Protein AF-M5EP70-F1 (afdb_monomer_lite)

Structure (mmCIF, N/CA/C/O backbone):
data_AF-M5EP70-F1
#
_entry.id   AF-M5EP70-F1
#
loop_
_atom_site.group_PDB
_atom_site.id
_atom_site.type_symbol
_atom_site.label_atom_id
_atom_site.label_alt_id
_atom_site.label_comp_id
_atom_site.label_asym_id
_atom_site.label_entity_id
_atom_site.label_seq_id
_atom_site.pdbx_PDB_ins_code
_atom_site.Cartn_x
_atom_site.Cartn_y
_atom_site.Cartn_z
_atom_site.occupancy
_atom_site.B_iso_or_equiv
_atom_site.auth_seq_id
_atom_site.auth_comp_id
_atom_site.auth_asym_id
_atom_site.auth_atom_id
_atom_site.pdbx_PDB_model_num
ATOM 1 N N . MET A 1 1 ? 4.241 3.144 -25.693 1.00 65.94 1 MET A N 1
ATOM 2 C CA . MET A 1 1 ? 4.494 3.006 -24.240 1.00 65.94 1 MET A CA 1
ATOM 3 C C . MET A 1 1 ? 3.304 2.401 -23.497 1.00 65.94 1 MET A C 1
ATOM 5 O O . MET A 1 1 ? 3.468 1.307 -22.989 1.00 65.94 1 MET A O 1
ATOM 9 N N . ARG A 1 2 ? 2.109 3.018 -23.491 1.00 73.00 2 ARG A N 1
ATOM 10 C CA . ARG A 1 2 ? 0.912 2.455 -22.819 1.00 73.00 2 ARG A CA 1
ATOM 11 C C . ARG A 1 2 ? 0.531 1.038 -23.281 1.00 73.00 2 ARG A C 1
ATOM 13 O O . ARG A 1 2 ? 0.294 0.185 -22.443 1.00 73.00 2 ARG A O 1
ATOM 20 N N . ALA A 1 3 ? 0.559 0.764 -24.589 1.00 74.44 3 ALA A N 1
ATOM 21 C CA . ALA A 1 3 ? 0.289 -0.578 -25.122 1.00 74.44 3 ALA A CA 1
ATOM 22 C C . ALA A 1 3 ? 1.309 -1.630 -24.639 1.00 74.44 3 ALA A C 1
ATOM 24 O O . ALA A 1 3 ? 0.919 -2.695 -24.190 1.00 74.44 3 ALA A O 1
ATOM 25 N N . ALA A 1 4 ? 2.602 -1.290 -24.610 1.00 78.12 4 ALA A N 1
ATOM 26 C CA . ALA A 1 4 ? 3.666 -2.191 -24.149 1.00 78.12 4 ALA A CA 1
ATOM 27 C C . ALA A 1 4 ? 3.607 -2.513 -22.641 1.00 78.12 4 ALA A C 1
ATOM 29 O O . ALA A 1 4 ? 4.276 -3.436 -22.184 1.00 78.12 4 ALA A O 1
ATOM 30 N N . MET A 1 5 ? 2.840 -1.749 -21.852 1.00 79.06 5 MET A N 1
ATOM 31 C CA . MET A 1 5 ? 2.596 -2.076 -20.444 1.00 79.06 5 MET A CA 1
ATOM 32 C C . MET A 1 5 ? 1.576 -3.202 -20.278 1.00 79.06 5 MET A C 1
ATOM 34 O O . MET A 1 5 ? 1.658 -3.929 -19.293 1.00 79.06 5 MET A O 1
ATOM 38 N N . LEU A 1 6 ? 0.651 -3.368 -21.231 1.00 84.56 6 LEU A N 1
ATOM 39 C CA . LEU A 1 6 ? -0.342 -4.446 -21.195 1.00 84.56 6 LEU A CA 1
ATOM 40 C C . LEU A 1 6 ? 0.335 -5.820 -21.284 1.00 84.56 6 LEU A C 1
ATOM 42 O O . LEU A 1 6 ? -0.084 -6.753 -20.610 1.00 84.56 6 LEU A O 1
ATOM 46 N N . ASP A 1 7 ? 1.450 -5.901 -22.012 1.00 89.44 7 ASP A N 1
ATOM 47 C CA . ASP A 1 7 ? 2.250 -7.123 -22.157 1.00 89.44 7 ASP A CA 1
ATOM 48 C C . ASP A 1 7 ? 3.244 -7.344 -20.998 1.00 89.44 7 ASP A C 1
ATOM 50 O O . ASP A 1 7 ? 3.984 -8.328 -20.979 1.00 89.44 7 ASP A O 1
ATOM 54 N N . ARG A 1 8 ? 3.324 -6.413 -20.033 1.00 89.69 8 ARG A N 1
ATOM 55 C CA . ARG A 1 8 ? 4.307 -6.428 -18.932 1.00 89.69 8 ARG A CA 1
ATOM 56 C C . ARG A 1 8 ? 3.646 -6.103 -17.585 1.00 89.69 8 ARG A C 1
ATOM 58 O O . ARG A 1 8 ? 3.992 -5.089 -16.965 1.00 89.69 8 ARG A O 1
ATOM 65 N N . PRO A 1 9 ? 2.741 -6.966 -17.082 1.00 89.00 9 PRO A N 1
ATOM 66 C CA . PRO A 1 9 ? 1.956 -6.690 -15.877 1.00 89.00 9 PRO A CA 1
ATOM 67 C C . PRO A 1 9 ? 2.822 -6.419 -14.639 1.00 89.00 9 PRO A C 1
ATOM 69 O O . PRO A 1 9 ? 2.503 -5.528 -13.859 1.00 89.00 9 PRO A O 1
ATOM 72 N N . GLY A 1 10 ? 3.972 -7.088 -14.490 1.00 90.94 10 GLY A N 1
ATOM 73 C CA . GLY A 1 10 ? 4.890 -6.844 -13.368 1.00 90.94 10 GLY A CA 1
ATOM 74 C C . GLY A 1 10 ? 5.522 -5.443 -13.362 1.00 90.94 10 GLY A C 1
ATOM 75 O O . GLY A 1 10 ? 5.798 -4.891 -12.296 1.00 90.94 10 GLY A O 1
ATOM 76 N N . VAL A 1 11 ? 5.715 -4.832 -14.538 1.00 91.81 11 VAL A N 1
ATOM 77 C CA . VAL A 1 11 ? 6.187 -3.440 -14.654 1.00 91.81 11 VAL A CA 1
ATOM 78 C C . VAL A 1 11 ? 5.051 -2.472 -14.334 1.00 91.81 11 VAL A C 1
ATOM 80 O O . VAL A 1 11 ? 5.264 -1.487 -13.628 1.00 91.81 11 VAL A O 1
ATOM 83 N N . ALA A 1 12 ? 3.838 -2.767 -14.814 1.00 91.12 12 ALA A N 1
ATOM 84 C CA . ALA A 1 12 ? 2.650 -1.981 -14.496 1.00 91.12 12 ALA A CA 1
ATOM 85 C C . ALA A 1 12 ? 2.350 -1.984 -12.987 1.00 91.12 12 ALA A C 1
ATOM 87 O O . ALA A 1 12 ? 2.074 -0.925 -12.431 1.00 91.12 12 ALA A O 1
ATOM 88 N N . LEU A 1 13 ? 2.495 -3.134 -12.317 1.00 91.56 13 LEU A N 1
ATOM 89 C CA . LEU A 1 13 ? 2.325 -3.270 -10.869 1.00 91.56 13 LEU A CA 1
ATOM 90 C C . LEU A 1 13 ? 3.324 -2.405 -10.092 1.00 91.56 13 LEU A C 1
ATOM 92 O O . LEU A 1 13 ? 2.928 -1.631 -9.231 1.00 91.56 13 LEU A O 1
ATOM 96 N N . ARG A 1 14 ? 4.616 -2.473 -10.431 1.00 93.88 14 ARG A N 1
ATOM 97 C CA . ARG A 1 14 ? 5.651 -1.639 -9.792 1.00 93.88 14 ARG A CA 1
ATOM 98 C C . ARG A 1 14 ? 5.389 -0.150 -9.983 1.00 93.88 14 ARG A C 1
ATOM 100 O O . ARG A 1 14 ? 5.590 0.636 -9.063 1.00 93.88 14 ARG A O 1
ATOM 107 N N . LEU A 1 15 ? 4.923 0.245 -11.169 1.00 90.25 15 LEU A N 1
ATOM 108 C CA . LEU A 1 15 ? 4.553 1.632 -11.413 1.00 90.25 15 LEU A CA 1
ATOM 109 C C . LEU A 1 15 ? 3.333 2.023 -10.573 1.00 90.25 15 LEU A C 1
ATOM 111 O O . LEU A 1 15 ? 3.350 3.085 -9.963 1.00 90.25 15 LEU A O 1
ATOM 115 N N . MET A 1 16 ? 2.315 1.163 -10.493 1.00 90.12 16 MET A N 1
ATOM 116 C CA . MET A 1 16 ? 1.139 1.371 -9.647 1.00 90.12 16 MET A CA 1
ATOM 117 C C . MET A 1 16 ? 1.532 1.551 -8.178 1.00 90.12 16 MET A C 1
ATOM 119 O O . MET A 1 16 ? 1.083 2.523 -7.592 1.00 90.12 16 MET A O 1
ATOM 123 N N . VAL A 1 17 ? 2.432 0.723 -7.630 1.00 90.56 17 VAL A N 1
ATOM 124 C CA . VAL A 1 17 ? 2.928 0.822 -6.240 1.00 90.56 17 VAL A CA 1
ATOM 125 C C . VAL A 1 17 ? 3.705 2.119 -5.982 1.00 90.56 17 VAL A C 1
ATOM 127 O O . VAL A 1 17 ? 3.632 2.675 -4.891 1.00 90.56 17 VAL A O 1
ATOM 130 N N . ALA A 1 18 ? 4.407 2.667 -6.977 1.00 89.12 18 ALA A N 1
ATOM 131 C CA . ALA A 1 18 ? 5.142 3.924 -6.809 1.00 89.12 18 ALA A CA 1
ATOM 132 C C . ALA A 1 18 ? 4.227 5.150 -6.593 1.00 89.12 18 ALA A C 1
ATOM 134 O O . ALA A 1 18 ? 4.619 6.102 -5.913 1.00 89.12 18 ALA A O 1
ATOM 135 N N . HIS A 1 19 ? 3.017 5.148 -7.160 1.00 87.44 19 HIS A N 1
ATOM 136 C CA . HIS A 1 19 ? 2.081 6.274 -7.070 1.00 87.44 19 HIS A CA 1
ATOM 137 C C . HIS A 1 19 ? 1.545 6.547 -5.651 1.00 87.44 19 HIS A C 1
ATOM 139 O O . HIS A 1 19 ? 1.650 7.692 -5.219 1.00 87.44 19 HIS A O 1
ATOM 145 N N . PRO A 1 20 ? 0.999 5.569 -4.897 1.00 86.12 20 PRO A N 1
ATOM 146 C CA . PRO A 1 20 ? 0.511 5.795 -3.539 1.00 86.12 20 PRO A CA 1
ATOM 147 C C . PRO A 1 20 ? 1.630 6.195 -2.572 1.00 86.12 20 PRO A C 1
ATOM 149 O O . PRO A 1 20 ? 1.361 6.922 -1.625 1.00 86.12 20 PRO A O 1
ATOM 152 N N . ILE A 1 21 ? 2.875 5.777 -2.826 1.00 84.69 21 ILE A N 1
ATOM 153 C CA . ILE A 1 21 ? 4.056 6.143 -2.027 1.00 84.69 21 ILE A CA 1
ATOM 154 C C . ILE A 1 21 ? 4.410 7.617 -2.226 1.00 84.69 21 ILE A C 1
ATOM 156 O O . ILE A 1 21 ? 4.605 8.367 -1.275 1.00 84.69 21 ILE A O 1
ATOM 160 N N . THR A 1 22 ? 4.496 8.046 -3.483 1.00 82.06 22 THR A N 1
ATOM 161 C CA . THR A 1 22 ? 5.063 9.358 -3.832 1.00 82.06 22 THR A CA 1
ATOM 162 C C . THR A 1 22 ? 4.024 10.458 -3.987 1.00 82.06 22 THR A C 1
ATOM 164 O O . THR A 1 22 ? 4.378 11.635 -3.915 1.00 82.06 22 THR A O 1
ATOM 167 N N . GLY A 1 23 ? 2.757 10.083 -4.167 1.00 71.00 23 GLY A N 1
ATOM 168 C CA . GLY A 1 23 ? 1.718 10.955 -4.694 1.00 71.00 23 GLY A CA 1
ATOM 169 C C . GLY A 1 23 ? 1.914 11.205 -6.190 1.00 71.00 23 GLY A C 1
ATOM 170 O O . GLY A 1 23 ? 3.019 11.136 -6.725 1.00 71.00 23 GLY A O 1
ATOM 171 N N . SER A 1 24 ? 0.832 11.509 -6.901 1.00 69.56 24 SER A N 1
ATOM 172 C CA . SER A 1 24 ? 0.908 11.957 -8.292 1.00 69.56 24 SER A CA 1
ATOM 173 C C . SER A 1 24 ? -0.171 12.994 -8.588 1.00 69.56 24 SER A C 1
ATOM 175 O O . SER A 1 24 ? -1.201 13.045 -7.917 1.00 69.56 24 SER A O 1
ATOM 177 N N . GLY A 1 25 ? 0.021 13.790 -9.642 1.00 64.75 25 GLY A N 1
ATOM 178 C CA . GLY A 1 25 ? -0.973 14.786 -10.060 1.00 64.75 25 GLY A CA 1
ATOM 179 C C . GLY A 1 25 ? -2.314 14.195 -10.522 1.00 64.75 25 GLY A C 1
ATOM 180 O O . GLY A 1 25 ? -3.307 14.911 -10.550 1.00 64.75 25 GLY A O 1
ATOM 181 N N . LEU A 1 26 ? -2.357 12.903 -10.876 1.00 70.94 26 LEU A N 1
ATOM 182 C CA . LEU A 1 26 ? -3.571 12.206 -11.329 1.00 70.94 26 LEU A CA 1
ATOM 183 C C . LEU A 1 26 ? -4.167 11.274 -10.269 1.00 70.94 26 LEU A C 1
ATOM 185 O O . LEU A 1 26 ? -5.317 10.862 -10.392 1.00 70.94 26 LEU A O 1
ATOM 189 N N . TRP A 1 27 ? -3.384 10.915 -9.256 1.00 68.56 27 TRP A N 1
ATOM 190 C CA . TRP A 1 27 ? -3.773 9.953 -8.238 1.00 68.56 27 TRP A CA 1
ATOM 191 C C . TRP A 1 27 ? -3.166 10.357 -6.901 1.00 68.56 27 TRP A C 1
ATOM 193 O O . TRP A 1 27 ? -1.941 10.376 -6.742 1.00 68.56 27 TRP A O 1
ATOM 203 N N . GLN A 1 28 ? -4.044 10.706 -5.965 1.00 70.81 28 GLN A N 1
ATOM 204 C CA . GLN A 1 28 ? -3.697 11.053 -4.597 1.00 70.81 28 GLN A CA 1
ATOM 205 C C . GLN A 1 28 ? -4.195 9.948 -3.681 1.00 70.81 28 GLN A C 1
ATOM 207 O O . GLN A 1 28 ? -5.340 9.511 -3.795 1.00 70.81 28 GLN A O 1
ATOM 212 N N . VAL A 1 29 ? -3.333 9.522 -2.767 1.00 79.94 29 VAL A N 1
ATOM 213 C CA . VAL A 1 29 ? -3.674 8.539 -1.748 1.00 79.94 29 VAL A CA 1
ATOM 214 C C . VAL A 1 29 ? -3.487 9.199 -0.397 1.00 79.94 29 VAL A C 1
ATOM 216 O O . VAL A 1 29 ? -2.426 9.745 -0.099 1.00 79.94 29 VAL A O 1
ATOM 219 N N . ARG A 1 30 ? -4.563 9.207 0.387 1.00 77.38 30 ARG A N 1
ATOM 220 C CA . ARG A 1 30 ? -4.562 9.722 1.752 1.00 77.38 30 ARG A CA 1
ATOM 221 C C . ARG A 1 30 ? -4.297 8.557 2.692 1.00 77.38 30 ARG A C 1
ATOM 223 O O . ARG A 1 30 ? -4.854 7.482 2.503 1.00 77.38 30 ARG A O 1
ATOM 230 N N . ARG A 1 31 ? -3.440 8.787 3.680 1.00 75.06 31 ARG A N 1
ATOM 231 C CA . ARG A 1 31 ? -3.220 7.830 4.762 1.00 75.06 31 ARG A CA 1
ATOM 232 C C . ARG A 1 31 ? -4.437 7.808 5.676 1.00 75.06 31 ARG A C 1
ATOM 234 O O . ARG A 1 31 ? -5.006 8.869 5.956 1.00 75.06 31 ARG A O 1
ATOM 241 N N . GLU A 1 32 ? -4.764 6.626 6.175 1.00 75.44 32 GLU A N 1
ATOM 242 C CA . GLU A 1 32 ? -5.586 6.508 7.371 1.00 75.44 32 GLU A CA 1
ATOM 243 C C . GLU A 1 32 ? -4.711 6.896 8.579 1.00 75.44 32 GLU A C 1
ATOM 245 O O . GLU A 1 32 ? -3.554 6.468 8.642 1.00 75.44 32 GLU A O 1
ATOM 250 N N . PRO A 1 33 ? -5.177 7.732 9.525 1.00 66.19 33 PRO A N 1
ATOM 251 C CA . PRO A 1 33 ? -4.403 8.063 10.719 1.00 66.19 33 PRO A CA 1
ATOM 252 C C . PRO A 1 33 ? -4.123 6.815 11.575 1.00 66.19 33 PRO A C 1
ATOM 254 O O . PRO A 1 33 ? -4.928 6.427 12.419 1.00 66.19 33 PRO A O 1
ATOM 257 N N . GLN A 1 34 ? -2.964 6.185 11.383 1.00 60.22 34 GLN A N 1
ATOM 258 C CA . GLN A 1 34 ? -2.541 5.006 12.142 1.00 60.22 34 GLN A CA 1
ATOM 259 C C . GLN A 1 34 ? -1.495 5.375 13.198 1.00 60.22 34 GLN A C 1
ATOM 261 O O . GLN A 1 34 ? -0.596 6.176 12.953 1.00 60.22 34 GLN A O 1
ATOM 266 N N . ARG A 1 35 ? -1.622 4.799 14.403 1.00 51.31 35 ARG A N 1
ATOM 267 C CA . ARG A 1 35 ? -0.737 5.065 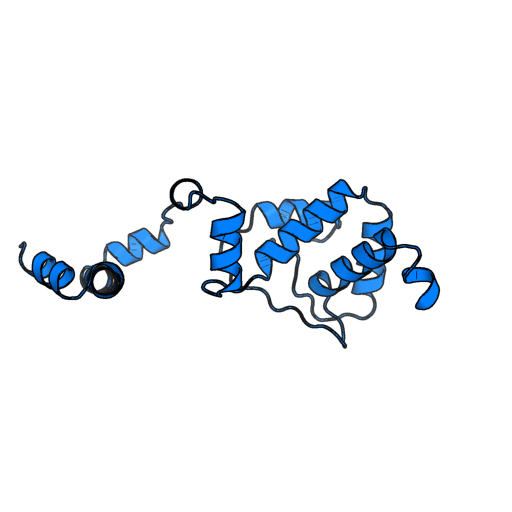15.557 1.00 51.31 35 ARG A CA 1
ATOM 268 C C . ARG A 1 35 ? 0.391 4.040 15.746 1.00 51.31 35 ARG A C 1
ATOM 270 O O . ARG A 1 35 ? 1.140 4.157 16.713 1.00 51.31 35 ARG A O 1
ATOM 277 N N . THR A 1 36 ? 0.538 3.045 14.871 1.00 50.81 36 THR A N 1
ATOM 278 C CA . THR A 1 36 ? 1.475 1.926 15.093 1.00 50.81 36 THR A CA 1
ATOM 279 C C . THR A 1 36 ? 2.293 1.643 13.830 1.00 50.81 36 THR A C 1
ATOM 281 O O . THR A 1 36 ? 1.743 1.206 12.829 1.00 50.81 36 THR A O 1
ATOM 284 N N . GLY A 1 37 ? 3.605 1.919 13.867 1.00 54.50 37 GLY A N 1
ATOM 285 C CA . GLY A 1 37 ? 4.447 2.066 12.664 1.00 54.50 37 GLY A CA 1
ATOM 286 C C . GLY A 1 37 ? 5.489 0.973 12.391 1.00 54.50 37 GLY A C 1
ATOM 287 O O . GLY A 1 37 ? 6.413 1.215 11.625 1.00 54.50 37 GLY A O 1
ATOM 288 N N . ASN A 1 38 ? 5.414 -0.215 13.005 1.00 59.34 38 ASN A N 1
ATOM 289 C CA . ASN A 1 38 ? 6.539 -1.168 12.945 1.00 59.34 38 ASN A CA 1
ATOM 290 C C . ASN A 1 38 ? 6.742 -1.820 11.555 1.00 59.34 38 ASN A C 1
ATOM 292 O O . ASN A 1 38 ? 7.873 -2.025 11.126 1.00 59.34 38 ASN A O 1
ATOM 296 N N . GLU A 1 39 ? 5.671 -2.123 10.811 1.00 62.16 39 GLU A N 1
ATOM 297 C CA . GLU A 1 39 ? 5.789 -2.738 9.470 1.00 62.16 39 GLU A CA 1
ATOM 298 C C . GLU A 1 39 ? 6.198 -1.734 8.383 1.00 62.16 39 GLU A C 1
ATOM 300 O O . GLU A 1 39 ? 6.924 -2.063 7.443 1.00 62.16 39 GLU A O 1
ATOM 305 N N . ALA A 1 40 ? 5.798 -0.480 8.549 1.00 61.03 40 ALA A N 1
ATOM 306 C CA . ALA A 1 40 ? 6.137 0.619 7.661 1.00 61.03 40 ALA A CA 1
ATOM 307 C C . ALA A 1 40 ? 7.643 0.956 7.657 1.00 61.03 40 ALA A C 1
ATOM 309 O O . ALA A 1 40 ? 8.196 1.386 6.636 1.00 61.03 40 ALA A O 1
ATOM 310 N N . VAL A 1 41 ? 8.353 0.649 8.748 1.00 62.41 41 VAL A N 1
ATOM 311 C CA . VAL A 1 41 ? 9.824 0.676 8.793 1.00 62.41 41 VAL A CA 1
ATOM 312 C C . VAL A 1 41 ? 10.439 -0.313 7.795 1.00 62.41 41 VAL A C 1
ATOM 314 O O . VAL A 1 41 ? 11.358 0.039 7.053 1.00 62.41 41 VAL A O 1
ATOM 317 N N . ALA A 1 42 ? 9.911 -1.538 7.701 1.00 63.25 42 ALA A N 1
ATOM 318 C CA . ALA A 1 42 ? 10.466 -2.574 6.826 1.00 63.25 42 ALA A CA 1
ATOM 319 C C . ALA A 1 42 ? 10.358 -2.205 5.335 1.00 63.25 42 ALA A C 1
ATOM 321 O O . ALA A 1 42 ? 11.312 -2.382 4.572 1.00 63.25 42 ALA A O 1
ATOM 322 N N . ALA A 1 43 ? 9.226 -1.640 4.913 1.00 67.69 43 ALA A N 1
ATOM 323 C CA . ALA A 1 43 ? 9.077 -1.121 3.554 1.00 67.69 43 ALA A CA 1
ATOM 324 C C . ALA A 1 43 ? 9.963 0.111 3.297 1.00 67.69 43 ALA A C 1
ATOM 326 O O . ALA A 1 43 ? 10.572 0.206 2.228 1.00 67.69 43 ALA A O 1
ATOM 327 N N . SER A 1 44 ? 10.113 1.012 4.274 1.00 69.69 44 SER A N 1
ATOM 328 C CA . SER A 1 44 ? 10.999 2.181 4.150 1.00 69.69 44 SER A CA 1
ATOM 329 C C . SER A 1 44 ? 12.462 1.778 3.909 1.00 69.69 44 SER A C 1
ATOM 331 O O . SER A 1 44 ? 13.136 2.367 3.058 1.00 69.69 44 SER A O 1
ATOM 333 N N . LEU A 1 45 ? 12.929 0.707 4.564 1.00 68.44 45 LEU A N 1
ATOM 334 C CA . LEU A 1 45 ? 14.260 0.121 4.352 1.00 68.44 45 LEU A CA 1
ATOM 335 C C . LEU A 1 45 ? 14.435 -0.447 2.937 1.00 68.44 45 LEU A C 1
ATOM 337 O O . LEU A 1 45 ? 15.458 -0.204 2.289 1.00 68.44 45 LEU A O 1
ATOM 341 N N . LEU A 1 46 ? 13.436 -1.169 2.420 1.00 74.00 46 LEU A N 1
ATOM 342 C CA . LEU A 1 46 ? 13.473 -1.69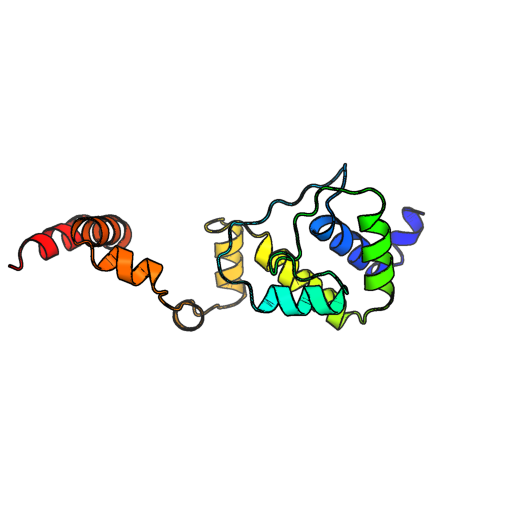7 1.050 1.00 74.00 46 LEU A CA 1
ATOM 343 C C . LEU A 1 46 ? 13.560 -0.573 0.013 1.00 74.00 46 LEU A C 1
ATOM 345 O O . LEU A 1 46 ? 14.252 -0.724 -1.000 1.00 74.00 46 LEU A O 1
ATOM 349 N N . LEU A 1 47 ? 12.916 0.563 0.278 1.00 75.25 47 LEU A N 1
ATOM 350 C CA . LEU A 1 47 ? 12.887 1.728 -0.605 1.00 75.25 47 LEU A CA 1
ATOM 351 C C . LEU A 1 47 ? 14.081 2.678 -0.415 1.00 75.25 47 LEU A C 1
ATOM 353 O O . LEU A 1 47 ? 14.326 3.515 -1.285 1.00 75.25 47 LEU A O 1
ATOM 357 N N . GLY A 1 48 ? 14.850 2.528 0.669 1.00 66.44 48 GLY A N 1
ATOM 358 C CA . GLY A 1 48 ? 15.983 3.398 0.994 1.00 66.44 48 GLY A CA 1
ATOM 359 C C . GLY A 1 48 ? 15.558 4.827 1.343 1.00 66.44 48 GLY A C 1
ATOM 360 O O . GLY A 1 48 ? 16.270 5.772 1.006 1.00 66.44 48 GLY A O 1
ATOM 361 N N . GLN A 1 49 ? 14.379 4.992 1.949 1.00 67.00 49 GLN A N 1
ATOM 362 C CA . GLN A 1 49 ? 13.865 6.294 2.375 1.00 67.00 49 GLN A CA 1
ATOM 363 C C . GLN A 1 49 ? 14.266 6.585 3.831 1.00 67.00 49 GLN A C 1
ATOM 365 O O . GLN A 1 49 ? 14.322 5.650 4.631 1.00 67.00 49 GLN A O 1
ATOM 370 N N . PRO A 1 50 ? 14.562 7.852 4.186 1.00 56.41 50 PRO A N 1
ATOM 371 C CA . PRO A 1 50 ? 14.793 8.226 5.575 1.00 56.41 50 PRO A CA 1
ATOM 372 C C . PRO A 1 50 ? 13.507 8.031 6.388 1.00 56.41 50 PRO A C 1
ATOM 374 O O . PRO A 1 50 ? 12.404 8.282 5.902 1.00 56.41 50 PRO A O 1
ATOM 377 N N . GLU A 1 51 ? 13.672 7.551 7.616 1.00 56.22 51 GLU A N 1
ATOM 378 C CA . GLU A 1 51 ? 12.624 7.117 8.545 1.00 56.22 51 GLU A CA 1
ATOM 379 C C . GLU A 1 51 ? 11.908 8.320 9.193 1.00 56.22 51 GLU A C 1
ATOM 381 O O . GLU A 1 51 ? 11.832 8.439 10.407 1.00 56.22 51 GLU A O 1
ATOM 386 N N . GLU A 1 52 ? 11.430 9.270 8.386 1.00 51.44 52 GLU A N 1
ATOM 387 C CA . GLU A 1 52 ? 10.991 10.587 8.881 1.00 51.44 52 GLU A CA 1
ATOM 388 C C . GLU A 1 52 ? 9.647 10.548 9.632 1.00 51.44 52 GLU A C 1
ATOM 390 O O . GLU A 1 52 ? 9.290 11.534 10.258 1.00 51.44 52 GLU A O 1
ATOM 395 N N . ASP A 1 53 ? 8.917 9.425 9.607 1.00 54.50 53 ASP A N 1
ATOM 396 C CA . ASP A 1 53 ? 7.724 9.212 10.454 1.00 54.50 53 ASP A CA 1
ATOM 397 C C . ASP A 1 53 ? 7.240 7.744 10.481 1.00 54.50 53 ASP A C 1
ATOM 399 O O . ASP A 1 53 ? 6.106 7.451 10.858 1.00 54.50 53 ASP A O 1
ATOM 403 N N . GLY A 1 54 ? 8.074 6.799 10.021 1.00 60.00 54 GLY A N 1
ATOM 404 C CA . GLY A 1 54 ? 7.699 5.384 9.921 1.00 60.00 54 GLY A CA 1
ATOM 405 C C . GLY A 1 54 ? 6.454 5.136 9.064 1.00 60.00 54 GLY A C 1
ATOM 406 O O . GLY A 1 54 ? 5.662 4.280 9.419 1.00 60.00 54 GLY A O 1
ATOM 407 N N . ALA A 1 55 ? 6.242 5.891 7.983 1.00 63.06 55 ALA A N 1
ATOM 408 C CA . ALA A 1 55 ? 5.077 5.748 7.111 1.00 63.06 55 ALA A CA 1
ATOM 409 C C . ALA A 1 55 ? 5.475 5.830 5.631 1.00 63.06 55 ALA A C 1
ATOM 411 O O . ALA A 1 55 ? 6.292 6.670 5.241 1.00 63.06 55 ALA A O 1
ATOM 412 N N . VAL A 1 56 ? 4.878 4.968 4.808 1.00 72.44 56 VAL A N 1
ATOM 413 C CA . VAL A 1 56 ? 5.346 4.641 3.452 1.00 72.44 56 VAL A CA 1
ATOM 414 C C . VAL A 1 56 ? 4.502 5.314 2.362 1.00 72.44 56 VAL A C 1
ATOM 416 O O . VAL A 1 56 ? 5.045 5.718 1.336 1.00 72.44 56 VAL A O 1
ATOM 419 N N . ALA A 1 57 ? 3.189 5.470 2.552 1.00 76.19 57 ALA A N 1
ATOM 420 C CA . ALA A 1 57 ? 2.267 6.053 1.563 1.00 76.19 57 ALA A CA 1
ATOM 421 C C . ALA A 1 57 ? 2.196 7.595 1.629 1.00 76.19 57 ALA A C 1
ATOM 423 O O . ALA A 1 57 ? 2.800 8.195 2.498 1.00 76.19 57 ALA A O 1
ATOM 424 N N . GLY A 1 58 ? 1.433 8.288 0.782 1.00 69.00 58 GLY A N 1
ATOM 425 C CA . GLY A 1 58 ? 1.003 9.679 1.028 1.00 69.00 58 GLY A CA 1
ATOM 426 C C . GLY A 1 58 ? 2.018 10.801 0.755 1.00 69.00 58 GLY A C 1
ATOM 427 O O . GLY A 1 58 ? 1.893 11.878 1.335 1.00 69.00 58 GLY A O 1
ATOM 428 N N . GLY A 1 59 ? 3.011 10.587 -0.114 1.00 72.44 59 GLY A N 1
ATOM 429 C CA . GLY A 1 59 ? 3.923 11.649 -0.557 1.00 72.44 59 GLY A CA 1
ATOM 430 C C . GLY A 1 59 ? 3.218 12.827 -1.259 1.00 72.44 59 GLY A C 1
ATOM 431 O O . GLY A 1 59 ? 2.139 12.687 -1.833 1.00 72.44 59 GLY A O 1
ATOM 432 N N . ASN A 1 60 ? 3.850 14.006 -1.243 1.00 65.06 60 ASN A N 1
ATOM 433 C CA . ASN A 1 60 ? 3.276 15.268 -1.746 1.00 65.06 60 ASN A CA 1
ATOM 434 C C . ASN A 1 60 ? 3.351 15.447 -3.284 1.00 65.06 60 ASN A C 1
ATOM 436 O O . ASN A 1 60 ? 3.192 16.553 -3.794 1.00 65.06 60 ASN A O 1
ATOM 440 N N . GLY A 1 61 ? 3.633 14.388 -4.048 1.00 59.69 61 GLY A N 1
ATOM 441 C CA . GLY A 1 61 ? 3.637 14.439 -5.512 1.00 59.69 61 GLY A CA 1
ATOM 442 C C . GLY A 1 61 ? 4.816 15.185 -6.143 1.00 59.69 61 GLY A C 1
ATOM 443 O O . GLY A 1 61 ? 4.648 15.800 -7.195 1.00 59.69 61 GLY A O 1
ATOM 444 N N . ASP A 1 62 ? 6.010 15.131 -5.541 1.00 67.12 62 ASP A N 1
ATOM 445 C CA . ASP A 1 62 ? 7.234 15.608 -6.199 1.00 67.12 62 ASP A CA 1
ATOM 446 C C . ASP A 1 62 ? 7.462 14.835 -7.513 1.00 67.12 62 ASP A C 1
ATOM 448 O O . ASP A 1 62 ? 7.555 13.604 -7.523 1.00 67.12 62 ASP A O 1
ATOM 452 N N . ALA A 1 63 ? 7.574 15.565 -8.629 1.00 67.88 63 ALA A N 1
ATOM 453 C CA . ALA A 1 63 ? 7.702 15.013 -9.977 1.00 67.88 63 ALA A CA 1
ATOM 454 C C . ALA A 1 63 ? 8.914 14.075 -10.142 1.00 67.88 63 ALA A C 1
ATOM 456 O O . ALA A 1 63 ? 8.914 13.215 -11.026 1.00 67.88 63 ALA A O 1
ATOM 457 N N . PHE A 1 64 ? 9.933 14.207 -9.286 1.00 74.69 64 PHE A N 1
ATOM 458 C CA . PHE A 1 64 ? 11.118 13.347 -9.290 1.00 74.69 64 PHE A CA 1
ATOM 459 C C . PHE A 1 64 ? 11.039 12.172 -8.307 1.00 74.69 64 PHE A C 1
ATOM 461 O O . PHE A 1 64 ? 11.824 11.224 -8.422 1.00 74.69 64 PHE A O 1
ATOM 468 N N . ALA A 1 65 ? 10.082 12.175 -7.378 1.00 78.25 65 ALA A N 1
ATOM 469 C CA . ALA A 1 65 ? 9.926 11.101 -6.407 1.00 78.25 65 ALA A CA 1
ATOM 470 C C . ALA A 1 65 ? 9.401 9.816 -7.064 1.00 78.25 65 ALA A C 1
ATOM 472 O O . ALA A 1 65 ? 9.974 8.746 -6.841 1.00 78.25 65 ALA A O 1
ATOM 473 N N . THR A 1 66 ? 8.371 9.901 -7.918 1.00 82.94 66 THR A N 1
ATOM 474 C CA . THR A 1 66 ? 7.777 8.716 -8.568 1.00 82.94 66 THR A CA 1
ATOM 475 C C . THR A 1 66 ? 8.780 7.946 -9.434 1.00 82.94 66 THR A C 1
ATOM 477 O O . THR A 1 66 ? 8.894 6.734 -9.244 1.00 82.94 66 THR A O 1
ATOM 480 N N . PRO A 1 67 ? 9.571 8.582 -10.329 1.00 86.69 67 PRO A N 1
ATOM 481 C CA . PRO A 1 67 ? 10.586 7.868 -11.107 1.00 86.69 67 PRO A CA 1
ATOM 482 C C . PRO A 1 67 ? 11.671 7.222 -10.237 1.00 86.69 67 PRO A C 1
ATOM 484 O O . PRO A 1 67 ? 12.134 6.130 -10.561 1.00 86.69 67 PRO A O 1
ATOM 487 N N . ARG A 1 68 ? 12.052 7.856 -9.117 1.00 86.69 68 ARG A N 1
ATOM 488 C CA . ARG A 1 68 ? 13.053 7.323 -8.179 1.00 86.69 68 ARG A CA 1
ATOM 489 C C . ARG A 1 68 ? 12.555 6.061 -7.474 1.00 86.69 68 ARG A C 1
ATOM 491 O O . ARG A 1 68 ? 13.247 5.045 -7.487 1.00 86.69 68 ARG A O 1
ATOM 498 N N . VAL A 1 69 ? 11.351 6.106 -6.901 1.00 87.94 69 VAL A N 1
ATOM 499 C CA . VAL A 1 69 ? 10.726 4.939 -6.251 1.00 87.94 69 VAL A CA 1
ATOM 500 C C . VAL A 1 69 ? 10.461 3.835 -7.271 1.00 87.94 69 VAL A C 1
ATOM 502 O O . VAL A 1 69 ? 10.760 2.673 -7.013 1.00 87.94 69 VAL A O 1
ATOM 505 N N . PHE A 1 70 ? 9.991 4.184 -8.468 1.00 90.44 70 PHE A N 1
ATOM 506 C CA . PHE A 1 70 ? 9.779 3.214 -9.537 1.00 90.44 70 PHE A CA 1
ATOM 507 C C . PHE A 1 70 ? 11.078 2.511 -9.957 1.00 90.44 70 PHE A C 1
ATOM 509 O O . PHE A 1 70 ? 11.102 1.285 -10.060 1.00 90.44 70 PHE A O 1
ATOM 516 N N . ALA A 1 71 ? 12.174 3.257 -10.136 1.00 91.38 71 ALA A N 1
ATOM 517 C CA . ALA A 1 71 ? 13.482 2.678 -10.435 1.00 91.38 71 ALA A CA 1
ATOM 518 C C . ALA A 1 71 ? 13.946 1.716 -9.334 1.00 91.38 71 ALA A C 1
ATOM 520 O O . ALA A 1 71 ? 14.475 0.651 -9.642 1.00 91.38 71 ALA A O 1
ATOM 521 N N . ARG A 1 72 ? 13.690 2.044 -8.061 1.00 92.06 72 ARG A N 1
ATOM 522 C CA . ARG A 1 72 ? 13.985 1.150 -6.937 1.00 92.06 72 ARG A CA 1
ATOM 523 C C . ARG A 1 72 ? 13.134 -0.121 -6.970 1.00 92.06 72 ARG A C 1
ATOM 525 O O . ARG A 1 72 ? 13.674 -1.210 -6.836 1.00 92.06 72 ARG A O 1
ATOM 532 N N . LEU A 1 73 ? 11.829 -0.016 -7.209 1.00 91.94 73 LEU A N 1
ATOM 533 C CA . LEU A 1 73 ? 10.936 -1.180 -7.300 1.00 91.94 73 LEU A CA 1
ATOM 534 C C . LEU A 1 73 ? 11.311 -2.120 -8.459 1.00 91.94 73 LEU A C 1
ATOM 536 O O . LEU A 1 73 ? 11.124 -3.331 -8.354 1.00 91.94 73 LEU A O 1
ATOM 540 N N . LEU A 1 74 ? 11.873 -1.595 -9.554 1.00 94.38 74 LEU A N 1
ATOM 541 C CA . LEU A 1 74 ? 12.387 -2.411 -10.662 1.00 94.38 74 LEU A CA 1
ATOM 542 C C . LEU A 1 74 ? 13.577 -3.295 -10.266 1.00 94.38 74 LEU A C 1
ATOM 544 O O . LEU A 1 74 ? 13.797 -4.309 -10.923 1.00 94.38 74 LEU A O 1
ATOM 548 N N . THR A 1 75 ? 14.325 -2.945 -9.214 1.00 94.50 75 THR A N 1
ATOM 549 C CA . THR A 1 75 ? 15.448 -3.765 -8.729 1.00 94.50 75 THR A CA 1
ATOM 550 C C . THR A 1 75 ? 15.037 -4.804 -7.689 1.00 94.50 75 THR A C 1
ATOM 552 O O . THR A 1 75 ? 15.866 -5.619 -7.296 1.00 94.50 75 THR A O 1
ATOM 555 N N . LEU A 1 76 ? 13.795 -4.756 -7.203 1.00 93.00 76 LEU A N 1
ATOM 556 C CA . LEU A 1 76 ? 13.282 -5.666 -6.183 1.00 93.00 76 LEU A CA 1
ATOM 557 C C . LEU A 1 76 ? 12.654 -6.917 -6.807 1.00 93.00 76 LEU A C 1
ATOM 559 O O . LEU A 1 76 ? 12.117 -6.875 -7.922 1.00 93.00 76 LEU A O 1
ATOM 563 N N . SER A 1 77 ? 12.683 -8.019 -6.054 1.00 94.31 77 SER A N 1
ATOM 564 C CA . SER A 1 77 ? 11.947 -9.234 -6.408 1.00 94.31 77 SER A CA 1
ATOM 565 C C . SER A 1 77 ? 10.434 -8.984 -6.396 1.00 94.31 77 SER A C 1
ATOM 567 O O . SER A 1 77 ? 9.958 -8.030 -5.776 1.00 94.31 77 SER A O 1
ATOM 569 N N . ASP A 1 78 ? 9.661 -9.831 -7.079 1.00 92.94 78 ASP A N 1
ATOM 570 C CA . ASP A 1 78 ? 8.196 -9.720 -7.052 1.00 92.94 78 ASP A CA 1
ATOM 571 C C . ASP A 1 78 ? 7.644 -9.870 -5.623 1.00 92.94 78 ASP A C 1
ATOM 573 O O . ASP A 1 78 ? 6.766 -9.104 -5.235 1.00 92.94 78 ASP A O 1
ATOM 577 N N . ASP A 1 79 ? 8.224 -10.755 -4.808 1.00 92.69 79 ASP A N 1
ATOM 578 C CA . ASP A 1 79 ? 7.835 -10.945 -3.405 1.00 92.69 79 ASP A CA 1
ATOM 579 C C . ASP A 1 79 ? 8.072 -9.688 -2.557 1.00 92.69 79 ASP A C 1
ATOM 581 O O . ASP A 1 79 ? 7.237 -9.318 -1.730 1.00 92.69 79 ASP A O 1
ATOM 585 N N . ASP A 1 80 ? 9.196 -8.997 -2.766 1.00 91.81 80 ASP A N 1
ATOM 586 C CA . ASP A 1 80 ? 9.480 -7.738 -2.070 1.00 91.81 80 ASP A CA 1
ATOM 587 C C . ASP A 1 80 ? 8.506 -6.633 -2.493 1.00 91.81 80 ASP A C 1
ATOM 589 O O . ASP A 1 80 ? 8.034 -5.868 -1.652 1.00 91.81 80 ASP A O 1
ATOM 593 N N . VAL A 1 81 ? 8.166 -6.560 -3.784 1.00 92.25 81 VAL A N 1
ATOM 594 C CA . VAL A 1 81 ? 7.181 -5.597 -4.298 1.00 92.25 81 VAL A CA 1
ATOM 595 C C . VAL A 1 81 ? 5.792 -5.879 -3.727 1.00 92.25 81 VAL A C 1
ATOM 597 O O . VAL A 1 81 ? 5.093 -4.938 -3.355 1.00 92.25 81 VAL A O 1
ATOM 600 N N . LEU A 1 82 ? 5.400 -7.150 -3.609 1.00 91.94 82 LEU A N 1
ATOM 601 C CA . LEU A 1 82 ? 4.135 -7.542 -2.984 1.00 91.94 82 LEU A CA 1
ATOM 602 C C . LEU A 1 82 ? 4.105 -7.205 -1.489 1.00 91.94 82 LEU A C 1
ATOM 604 O O . LEU A 1 82 ? 3.073 -6.747 -1.002 1.00 91.94 82 LEU A O 1
ATOM 608 N N . ARG A 1 83 ? 5.227 -7.347 -0.771 1.00 89.19 83 ARG A N 1
ATOM 609 C CA . ARG A 1 83 ? 5.331 -6.903 0.6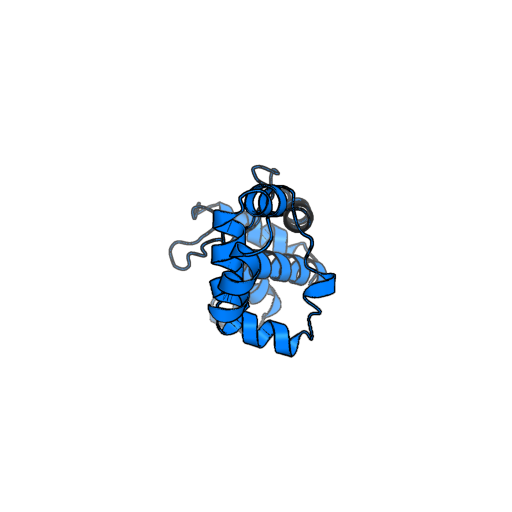29 1.00 89.19 83 ARG A CA 1
ATOM 610 C C . ARG A 1 83 ? 5.175 -5.392 0.772 1.00 89.19 83 ARG A C 1
ATOM 612 O O . ARG A 1 83 ? 4.408 -4.943 1.618 1.00 89.19 83 ARG A O 1
ATOM 619 N N . VAL A 1 84 ? 5.836 -4.608 -0.081 1.00 89.19 84 VAL A N 1
ATOM 620 C CA . VAL A 1 84 ? 5.668 -3.144 -0.092 1.00 89.19 84 VAL A CA 1
ATOM 621 C C . VAL A 1 84 ? 4.219 -2.765 -0.411 1.00 89.19 84 VAL A C 1
ATOM 623 O O . VAL A 1 84 ? 3.653 -1.914 0.269 1.00 89.19 84 VAL A O 1
ATOM 626 N N . LEU A 1 85 ? 3.596 -3.416 -1.398 1.00 90.38 85 LEU A N 1
ATOM 627 C CA . LEU A 1 85 ? 2.186 -3.198 -1.729 1.00 90.38 85 LEU A CA 1
ATOM 628 C C . LEU A 1 85 ? 1.269 -3.494 -0.538 1.00 90.38 85 LEU A C 1
ATOM 630 O O . LEU A 1 85 ? 0.383 -2.694 -0.259 1.00 90.38 85 LEU A O 1
ATOM 634 N N . ALA A 1 86 ? 1.471 -4.617 0.155 1.00 89.00 86 ALA A N 1
ATOM 635 C CA . ALA A 1 86 ? 0.655 -4.995 1.305 1.00 89.00 86 ALA A CA 1
ATOM 636 C C . ALA A 1 86 ? 0.713 -3.935 2.414 1.00 89.00 86 ALA A C 1
ATOM 638 O O . ALA A 1 86 ? -0.330 -3.525 2.915 1.00 89.00 86 ALA A O 1
ATOM 639 N N . ILE A 1 87 ? 1.910 -3.427 2.721 1.00 85.88 87 ILE A N 1
ATOM 640 C CA . ILE A 1 87 ? 2.112 -2.364 3.716 1.00 85.88 87 ILE A CA 1
ATOM 641 C C . ILE A 1 87 ? 1.424 -1.066 3.278 1.00 85.88 87 ILE A C 1
ATOM 643 O O . ILE A 1 87 ? 0.664 -0.477 4.040 1.00 85.88 87 ILE A O 1
ATOM 647 N N . VAL A 1 88 ? 1.617 -0.646 2.024 1.00 87.50 88 VAL A N 1
ATOM 648 C CA . VAL A 1 88 ? 0.964 0.557 1.482 1.00 87.50 88 VAL A CA 1
ATOM 649 C C . VAL A 1 88 ? -0.561 0.433 1.524 1.00 87.50 88 VAL A C 1
ATOM 651 O O . VAL A 1 88 ? -1.247 1.394 1.866 1.00 87.50 88 VAL A O 1
ATOM 654 N N . MET A 1 89 ? -1.113 -0.737 1.198 1.00 87.44 89 MET A N 1
ATOM 655 C CA . MET A 1 89 ? -2.553 -0.982 1.301 1.00 87.44 89 MET A CA 1
ATOM 656 C C . MET A 1 89 ? -3.035 -0.938 2.753 1.00 87.44 89 MET A C 1
ATOM 658 O O . MET A 1 89 ? -4.077 -0.344 3.017 1.00 87.44 89 MET A O 1
ATOM 662 N N . ALA A 1 90 ? -2.275 -1.512 3.688 1.00 83.12 90 ALA A N 1
ATOM 663 C CA . ALA A 1 90 ? -2.599 -1.479 5.110 1.00 83.12 90 ALA A CA 1
ATOM 664 C C . ALA A 1 90 ? -2.613 -0.048 5.673 1.00 83.12 90 ALA A C 1
ATOM 666 O O . ALA A 1 90 ? -3.506 0.274 6.447 1.00 83.12 90 ALA A O 1
ATOM 667 N N . GLU A 1 91 ? -1.704 0.835 5.246 1.00 80.94 91 GLU A N 1
ATOM 668 C CA . GLU A 1 91 ? -1.662 2.246 5.681 1.00 80.94 91 GLU A CA 1
ATOM 669 C C . GLU A 1 91 ? -2.791 3.124 5.106 1.00 80.94 91 GLU A C 1
ATOM 671 O O . GLU A 1 91 ? -3.062 4.220 5.605 1.00 80.94 91 GLU A O 1
ATOM 676 N N . THR A 1 92 ? -3.401 2.702 3.998 1.00 84.25 92 THR A N 1
ATOM 677 C CA . THR A 1 92 ? -4.279 3.566 3.184 1.00 84.25 92 THR A CA 1
ATOM 678 C C . THR A 1 92 ? -5.729 3.112 3.160 1.00 84.25 92 THR A C 1
ATOM 680 O O . THR A 1 92 ? -6.585 3.811 2.616 1.00 84.25 92 THR A O 1
ATOM 683 N N . VAL A 1 93 ? -6.024 1.957 3.753 1.00 84.19 93 VAL A N 1
ATOM 684 C CA . VAL A 1 93 ? -7.389 1.462 3.880 1.00 84.19 93 VAL A CA 1
ATOM 685 C C . VAL A 1 93 ? -8.128 2.200 5.001 1.00 84.19 93 VAL A C 1
ATOM 687 O O . VAL A 1 93 ? -7.662 2.278 6.135 1.00 84.19 93 VAL A O 1
ATOM 690 N N . GLU A 1 94 ? -9.298 2.746 4.669 1.00 82.38 94 GLU A N 1
ATOM 691 C CA . GLU A 1 94 ? -10.151 3.484 5.605 1.00 82.38 94 GLU A CA 1
ATOM 692 C C . GLU A 1 94 ? -10.739 2.541 6.664 1.00 82.38 94 GLU A C 1
ATOM 694 O O . GLU A 1 94 ? -11.411 1.548 6.337 1.00 82.38 94 GLU A O 1
ATOM 699 N N . ALA A 1 95 ? -10.512 2.871 7.937 1.00 78.94 95 ALA A N 1
ATOM 700 C CA . ALA A 1 95 ? -11.053 2.127 9.066 1.00 78.94 95 ALA A CA 1
ATOM 701 C C . ALA A 1 95 ? -12.587 2.239 9.121 1.00 78.94 95 ALA A C 1
ATOM 703 O O . ALA A 1 95 ? -13.162 3.292 8.863 1.00 78.94 95 ALA A O 1
ATOM 704 N N . GLY A 1 96 ? -13.268 1.143 9.468 1.00 76.56 96 GLY A N 1
ATOM 705 C CA . GLY A 1 96 ? -14.737 1.119 9.558 1.00 76.56 96 GLY A CA 1
ATOM 706 C C . GLY A 1 96 ? -15.468 1.172 8.210 1.00 76.56 96 GLY A C 1
ATOM 707 O O . GLY A 1 96 ? -16.684 1.344 8.178 1.00 76.56 96 GLY A O 1
ATOM 708 N N . SER A 1 97 ? -14.755 1.014 7.092 1.00 82.25 97 SER A N 1
ATOM 709 C CA . SER A 1 97 ? -15.364 0.899 5.767 1.00 82.25 97 SER A CA 1
ATOM 710 C C . SER A 1 97 ? -15.881 -0.522 5.494 1.00 82.25 97 SER A C 1
ATOM 712 O O . SER A 1 97 ? -15.338 -1.511 5.990 1.00 82.25 97 SER A O 1
ATOM 714 N N . ALA A 1 98 ? -16.876 -0.652 4.608 1.00 85.38 98 ALA A N 1
ATOM 715 C CA . ALA A 1 98 ? -17.377 -1.959 4.157 1.00 85.38 98 ALA A CA 1
ATOM 716 C C . ALA A 1 98 ? -16.280 -2.840 3.518 1.00 85.38 98 ALA A C 1
ATOM 718 O O . ALA A 1 98 ? -16.377 -4.067 3.507 1.00 85.38 98 ALA A O 1
ATOM 719 N N . VAL A 1 99 ? -15.215 -2.221 2.993 1.00 83.44 99 VAL A N 1
ATOM 720 C CA . VAL A 1 99 ? -14.047 -2.930 2.452 1.00 83.44 99 VAL A CA 1
ATOM 721 C C . VAL A 1 99 ? -13.273 -3.636 3.565 1.00 83.44 99 VAL A C 1
ATOM 723 O O . VAL A 1 99 ? -12.902 -4.794 3.388 1.00 83.44 99 VAL A O 1
ATOM 726 N N . ILE A 1 100 ? -13.074 -2.988 4.719 1.00 81.44 100 ILE A N 1
ATOM 727 C CA . ILE A 1 100 ? -12.446 -3.613 5.893 1.00 81.44 100 ILE A CA 1
ATOM 728 C C . ILE A 1 100 ? -13.288 -4.770 6.423 1.00 81.44 100 ILE A C 1
ATOM 730 O O . ILE A 1 100 ? -12.738 -5.827 6.721 1.00 81.44 100 ILE A O 1
ATOM 734 N N . GLU A 1 101 ? -14.611 -4.616 6.486 1.00 81.00 101 GLU A N 1
ATOM 735 C CA . GLU A 1 101 ? -15.502 -5.702 6.915 1.00 81.00 101 GLU A CA 1
ATOM 736 C C . GLU A 1 101 ? -15.407 -6.917 5.979 1.00 81.00 101 GLU A C 1
ATOM 738 O O . GLU A 1 101 ? -15.267 -8.059 6.425 1.00 81.00 101 GLU A O 1
ATOM 743 N N . ALA A 1 102 ? -15.419 -6.678 4.664 1.00 85.38 102 ALA A N 1
ATOM 744 C CA . ALA A 1 102 ? -15.265 -7.732 3.667 1.00 85.38 102 ALA A CA 1
ATOM 745 C C . ALA A 1 102 ? -13.887 -8.414 3.748 1.00 85.38 102 ALA A C 1
ATOM 747 O O . ALA A 1 102 ? -13.803 -9.641 3.656 1.00 85.38 102 ALA A O 1
ATOM 748 N N . LEU A 1 103 ? -12.816 -7.641 3.952 1.00 84.50 103 LEU A N 1
ATOM 749 C CA . LEU A 1 103 ? -11.460 -8.165 4.126 1.00 84.50 103 LEU A CA 1
ATOM 750 C C . LEU A 1 103 ? -11.324 -8.987 5.406 1.00 84.50 103 LEU A C 1
ATOM 752 O O . LEU A 1 103 ? -10.746 -10.068 5.351 1.00 84.50 103 LEU A O 1
ATOM 756 N N . GLY A 1 104 ? -11.886 -8.530 6.527 1.00 80.44 104 GLY A N 1
ATOM 757 C CA . GLY A 1 104 ? -11.881 -9.271 7.791 1.00 80.44 104 GLY A CA 1
ATOM 758 C C . GLY A 1 104 ? -12.527 -10.650 7.650 1.00 80.44 104 GLY A C 1
ATOM 759 O O . GLY A 1 104 ? -11.949 -11.650 8.078 1.00 80.44 104 GLY A O 1
ATOM 760 N N . ASN A 1 105 ? -13.664 -10.718 6.949 1.00 81.31 105 ASN A N 1
ATOM 761 C CA . ASN A 1 105 ? -14.329 -11.982 6.626 1.00 81.31 105 ASN A CA 1
ATOM 762 C C . ASN A 1 105 ? -13.484 -12.874 5.704 1.00 81.31 105 ASN A C 1
ATOM 764 O O . ASN A 1 105 ? -13.426 -14.086 5.899 1.00 81.31 105 ASN A O 1
ATOM 768 N N . HIS A 1 106 ? -12.837 -12.294 4.691 1.00 84.81 106 HIS A N 1
ATOM 769 C CA . HIS A 1 106 ? -12.042 -13.048 3.722 1.00 84.81 106 HIS A CA 1
ATOM 770 C C . HIS A 1 106 ? -10.740 -13.603 4.316 1.00 84.81 106 HIS A C 1
ATOM 772 O O . HIS A 1 106 ? -10.370 -14.743 4.045 1.00 84.81 106 HIS A O 1
ATOM 778 N N . LEU A 1 107 ? -10.052 -12.796 5.124 1.00 83.25 107 LEU A N 1
ATOM 779 C CA . LEU A 1 107 ? -8.776 -13.133 5.752 1.00 83.25 107 LEU A CA 1
ATOM 780 C C . LEU A 1 107 ? -8.950 -13.966 7.031 1.00 83.25 107 LEU A C 1
ATOM 782 O O . LEU A 1 107 ? -7.958 -14.452 7.568 1.00 83.25 107 LEU A O 1
ATOM 786 N N . ASN A 1 108 ? -10.191 -14.148 7.501 1.00 78.06 108 ASN A N 1
ATOM 787 C CA . ASN A 1 108 ? -10.522 -14.837 8.749 1.00 78.06 108 ASN A CA 1
ATOM 788 C C . ASN A 1 108 ? -9.693 -14.299 9.933 1.00 78.06 108 ASN A C 1
ATOM 790 O O . ASN A 1 108 ? -9.091 -15.064 10.689 1.00 78.06 108 ASN A O 1
ATOM 794 N N . VAL A 1 109 ? -9.608 -12.967 10.041 1.00 73.75 109 VAL A N 1
ATOM 795 C CA . VAL A 1 109 ? -8.787 -12.301 11.060 1.00 73.75 109 VAL A CA 1
ATOM 796 C C . VAL A 1 109 ? -9.427 -12.495 12.426 1.00 73.75 109 VAL A C 1
ATOM 798 O O . VAL A 1 109 ? -10.538 -12.025 12.675 1.00 73.75 109 VAL A O 1
ATOM 801 N N . ASP A 1 110 ? -8.699 -13.133 13.337 1.00 70.31 110 ASP A N 1
ATOM 802 C CA . ASP A 1 110 ? -9.040 -13.077 14.751 1.00 70.31 110 ASP A CA 1
ATOM 803 C C . ASP A 1 110 ? -8.623 -11.712 15.309 1.00 70.31 110 ASP A C 1
ATOM 805 O O . ASP A 1 110 ? -7.470 -11.487 15.686 1.00 70.31 110 ASP A O 1
ATOM 809 N N . MET A 1 111 ? -9.579 -10.784 15.363 1.00 64.31 111 MET A N 1
ATOM 810 C CA . MET A 1 111 ? -9.331 -9.459 15.926 1.00 64.31 111 MET A CA 1
ATOM 811 C C . MET A 1 111 ? -8.883 -9.520 17.390 1.00 64.31 111 MET A C 1
ATOM 813 O O . MET A 1 111 ? -8.174 -8.616 17.814 1.00 64.31 111 MET A O 1
ATOM 8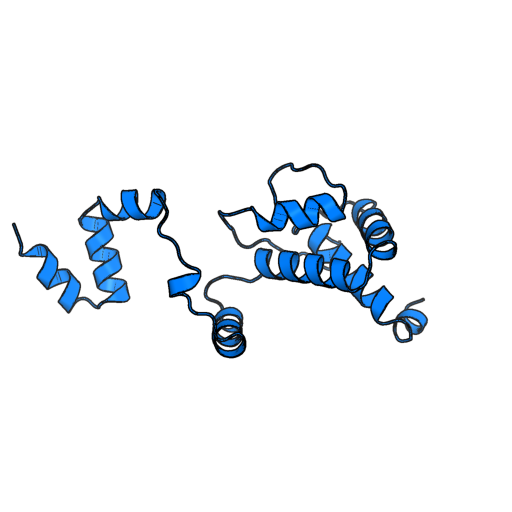17 N N . ALA A 1 112 ? -9.211 -10.569 18.155 1.00 64.81 112 ALA A N 1
ATOM 818 C CA . ALA A 1 112 ? -8.724 -10.713 19.528 1.00 64.81 112 ALA A CA 1
ATOM 819 C C . ALA A 1 112 ? -7.227 -11.062 19.588 1.00 64.81 112 ALA A C 1
ATOM 821 O O . ALA A 1 112 ? -6.560 -10.714 20.559 1.00 64.81 112 ALA A O 1
ATOM 822 N N . ALA A 1 113 ? -6.692 -11.715 18.553 1.00 67.62 113 ALA A N 1
ATOM 823 C CA . ALA A 1 113 ? -5.270 -12.032 18.444 1.00 67.62 113 ALA A CA 1
ATOM 824 C C . ALA A 1 113 ? -4.434 -10.847 17.929 1.00 67.62 113 ALA A C 1
ATOM 826 O O . ALA A 1 113 ? -3.252 -10.744 18.254 1.00 67.62 113 ALA A O 1
ATOM 827 N N . CYS A 1 114 ? -5.034 -9.959 17.130 1.00 63.44 114 CYS A N 1
ATOM 828 C CA . CYS A 1 114 ? -4.356 -8.801 16.537 1.00 63.44 114 CYS A CA 1
ATOM 829 C C . CYS A 1 114 ? -4.533 -7.502 17.339 1.00 63.44 114 CYS A C 1
ATOM 831 O O . CYS A 1 114 ? -3.780 -6.550 17.137 1.00 63.44 114 CYS A O 1
ATOM 833 N N . TRP A 1 115 ? -5.529 -7.436 18.223 1.00 68.81 115 TRP A N 1
ATOM 834 C CA . TRP A 1 115 ? -5.817 -6.251 19.020 1.00 68.81 115 TRP A CA 1
ATOM 835 C C . TRP A 1 115 ? -5.109 -6.304 20.371 1.00 68.81 115 TRP A C 1
ATOM 837 O O . TRP A 1 115 ? -5.239 -7.264 21.130 1.00 68.81 115 TRP A O 1
ATOM 847 N N . GLN A 1 116 ? -4.409 -5.225 20.709 1.00 57.34 116 GLN A N 1
ATOM 848 C CA . GLN A 1 116 ? -3.826 -5.033 22.028 1.00 57.34 116 GLN A CA 1
ATOM 849 C C . GLN A 1 116 ? -4.256 -3.668 22.562 1.00 57.34 116 GLN A C 1
ATOM 851 O O . GLN A 1 116 ? -4.100 -2.650 21.890 1.00 57.34 116 GLN A O 1
ATOM 856 N N . ALA A 1 117 ? -4.803 -3.652 23.776 1.00 67.00 117 ALA A N 1
ATOM 857 C CA . ALA A 1 117 ? -5.109 -2.413 24.474 1.00 67.00 117 ALA A CA 1
ATOM 858 C C . ALA A 1 117 ? -3.819 -1.613 24.699 1.00 67.00 117 ALA A C 1
ATOM 860 O O . ALA A 1 117 ? -2.862 -2.127 25.286 1.00 67.00 117 ALA A O 1
ATOM 861 N N . ASP A 1 118 ? -3.802 -0.361 24.255 1.00 70.06 118 ASP A N 1
ATOM 862 C CA . ASP A 1 118 ? -2.697 0.554 24.505 1.00 70.06 118 ASP A CA 1
ATOM 863 C C . ASP A 1 118 ? -2.948 1.406 25.760 1.00 70.06 118 ASP A C 1
ATOM 865 O O . ASP A 1 118 ? -4.037 1.431 26.343 1.00 70.06 118 ASP A O 1
ATOM 869 N N . ASN A 1 119 ? -1.911 2.118 26.204 1.00 68.81 119 ASN A N 1
ATOM 870 C CA . ASN A 1 119 ? -2.009 2.981 27.383 1.00 68.81 119 ASN A CA 1
ATOM 871 C C . ASN A 1 119 ? -3.061 4.086 27.203 1.00 68.81 119 ASN A C 1
ATOM 873 O O . ASN A 1 119 ? -3.701 4.467 28.177 1.00 68.81 119 ASN A O 1
ATOM 877 N N . ALA A 1 120 ? -3.286 4.552 25.969 1.00 72.06 120 ALA A N 1
ATOM 878 C CA . ALA A 1 120 ? -4.291 5.569 25.683 1.00 72.06 120 ALA A CA 1
ATOM 879 C C . ALA A 1 120 ? -5.714 5.047 25.933 1.00 72.06 120 ALA A C 1
ATOM 881 O O . ALA A 1 120 ? -6.516 5.753 26.542 1.00 72.06 120 ALA A O 1
ATOM 882 N N . LEU A 1 121 ? -6.020 3.806 25.536 1.00 70.69 121 LEU A N 1
ATOM 883 C CA . LEU A 1 121 ? -7.282 3.145 25.866 1.00 70.69 121 LEU A CA 1
ATOM 884 C C . LEU A 1 121 ? -7.448 2.996 27.381 1.00 70.69 121 LEU A C 1
ATOM 886 O O . LEU A 1 121 ? -8.517 3.292 27.915 1.00 70.69 121 LEU A O 1
ATOM 890 N N . PHE A 1 122 ? -6.405 2.545 28.084 1.00 75.12 122 PHE A N 1
ATOM 891 C CA . PHE A 1 122 ? -6.469 2.374 29.537 1.00 75.12 122 PHE A CA 1
ATOM 892 C C . PHE A 1 122 ? -6.666 3.699 30.277 1.00 75.12 122 PHE A C 1
ATOM 894 O O . PHE A 1 122 ? -7.413 3.733 31.253 1.00 75.12 122 PHE A O 1
ATOM 901 N N . ASP A 1 123 ? -6.044 4.783 29.819 1.00 75.56 123 ASP A N 1
ATOM 902 C CA . ASP A 1 123 ? -6.249 6.117 30.383 1.00 75.56 123 ASP A CA 1
ATOM 903 C C . ASP A 1 123 ? -7.677 6.620 30.128 1.00 75.56 123 ASP A C 1
ATOM 905 O O . ASP A 1 123 ? -8.296 7.173 31.036 1.00 75.56 123 ASP A O 1
ATOM 909 N N . LEU A 1 124 ? -8.245 6.338 28.949 1.00 68.88 124 LEU A N 1
ATOM 910 C CA . LEU A 1 124 ? -9.645 6.645 28.639 1.00 68.88 124 LEU A CA 1
ATOM 911 C C . LEU A 1 124 ? -10.626 5.851 29.519 1.00 68.88 124 LEU A C 1
ATOM 913 O O . LEU A 1 124 ? -11.617 6.396 29.995 1.00 68.88 124 LEU A O 1
ATOM 917 N N . LEU A 1 125 ? -10.350 4.565 29.761 1.00 70.88 125 LEU A N 1
ATOM 918 C CA . LEU A 1 125 ? -11.187 3.685 30.587 1.00 70.88 125 LEU A CA 1
ATOM 919 C C . LEU A 1 125 ? -11.115 4.001 32.088 1.00 70.88 125 LEU A C 1
ATOM 921 O O . LEU A 1 125 ? -12.005 3.590 32.835 1.00 70.88 125 LEU A O 1
ATOM 925 N N . ARG A 1 126 ? -10.079 4.717 32.552 1.00 75.94 126 ARG A N 1
ATOM 926 C CA . ARG A 1 126 ? -10.026 5.213 33.940 1.00 75.94 126 ARG A CA 1
ATOM 927 C C . ARG A 1 126 ? -11.074 6.287 34.205 1.00 75.94 126 ARG A C 1
ATOM 929 O O . ARG A 1 126 ? -11.485 6.445 35.356 1.00 75.94 126 ARG A O 1
ATOM 936 N N . ASP A 1 127 ? -11.522 6.993 33.171 1.00 80.50 127 ASP A N 1
ATOM 937 C CA . ASP A 1 127 ? -12.644 7.912 33.275 1.00 80.50 127 ASP A CA 1
ATOM 938 C C . ASP A 1 127 ? -13.968 7.129 33.239 1.00 80.50 127 ASP A C 1
ATOM 940 O O . ASP A 1 127 ? -14.364 6.545 32.227 1.00 80.50 127 ASP A O 1
ATOM 944 N N . LYS A 1 128 ? -14.670 7.111 34.377 1.00 74.12 128 LYS A N 1
ATOM 945 C CA . LYS A 1 128 ? -15.954 6.411 34.531 1.00 74.12 128 LYS A CA 1
ATOM 946 C C . LYS A 1 128 ? -17.044 6.950 33.603 1.00 74.12 128 LYS A C 1
ATOM 948 O O . LYS A 1 128 ? -17.946 6.187 33.252 1.00 74.12 128 LYS A O 1
ATOM 953 N N . GLU A 1 129 ? -17.012 8.228 33.234 1.00 75.00 129 GLU A N 1
ATOM 954 C CA . GLU A 1 129 ? -17.996 8.795 32.310 1.00 75.00 129 GLU A CA 1
ATOM 955 C C . GLU A 1 129 ? -17.746 8.278 30.894 1.00 75.00 129 GLU A C 1
ATOM 957 O O . GLU A 1 129 ? -18.671 7.781 30.248 1.00 75.00 129 GLU A O 1
ATOM 962 N N . ILE A 1 130 ? -16.485 8.273 30.455 1.00 72.88 130 ILE A N 1
ATOM 963 C CA . ILE A 1 130 ? -16.106 7.765 29.133 1.00 72.88 130 ILE A CA 1
ATOM 964 C C . ILE A 1 130 ? -16.328 6.253 29.032 1.00 72.88 130 ILE A C 1
ATOM 966 O O . ILE A 1 130 ? -16.916 5.780 28.057 1.00 72.88 130 ILE A O 1
ATOM 970 N N . ALA A 1 131 ? -15.956 5.487 30.059 1.00 73.75 131 ALA A N 1
ATOM 971 C CA . ALA A 1 131 ? -16.196 4.047 30.097 1.00 73.75 131 ALA A CA 1
ATOM 972 C C . ALA A 1 131 ? -17.694 3.702 29.973 1.00 73.75 131 ALA A C 1
ATOM 974 O O . ALA A 1 131 ? -18.060 2.756 29.275 1.00 73.75 131 ALA A O 1
ATOM 975 N N . ASN A 1 132 ? -18.579 4.486 30.601 1.00 74.69 132 ASN A N 1
ATOM 976 C CA . ASN A 1 132 ? -20.025 4.279 30.501 1.00 74.69 132 ASN A CA 1
ATOM 977 C C . ASN A 1 132 ? -20.601 4.693 29.139 1.00 74.69 132 ASN A C 1
ATOM 979 O O . ASN A 1 132 ? -21.553 4.059 28.683 1.00 74.69 132 ASN A O 1
ATOM 983 N N . LEU A 1 133 ? -20.035 5.707 28.477 1.00 75.94 133 LEU A N 1
ATOM 984 C CA . LEU A 1 133 ? -20.417 6.080 27.111 1.00 75.94 133 LEU A CA 1
ATOM 985 C C . LEU A 1 133 ? -20.039 4.984 26.108 1.00 75.94 133 LEU A C 1
ATOM 987 O O . LEU A 1 133 ? -20.888 4.568 25.322 1.00 75.94 133 LEU A O 1
ATOM 991 N N . ILE A 1 134 ? -18.819 4.446 26.200 1.00 73.50 134 ILE A N 1
ATOM 992 C CA . ILE A 1 134 ? -18.365 3.318 25.369 1.00 73.50 134 ILE A CA 1
ATOM 993 C C . ILE A 1 134 ? -19.250 2.085 25.607 1.00 73.50 134 ILE A C 1
ATOM 995 O O . ILE A 1 134 ? -19.685 1.424 24.667 1.00 73.50 134 ILE A O 1
ATOM 999 N N . LEU A 1 135 ? -19.583 1.791 26.867 1.00 73.94 135 LEU A N 1
ATOM 1000 C CA . LEU A 1 135 ? -20.447 0.663 27.218 1.00 73.94 135 LEU A CA 1
ATOM 1001 C C . LEU A 1 135 ? -21.891 0.844 26.722 1.00 73.94 135 LEU A C 1
ATOM 1003 O O . LEU A 1 135 ? -22.554 -0.141 26.400 1.00 73.94 135 LEU A O 1
ATOM 1007 N N . ALA A 1 136 ? -22.388 2.081 26.655 1.00 74.06 136 ALA A N 1
ATOM 1008 C CA . ALA A 1 136 ? -23.708 2.382 26.109 1.00 74.06 136 ALA A CA 1
ATOM 1009 C C . ALA A 1 136 ? -23.760 2.207 24.586 1.00 74.06 136 ALA A C 1
ATOM 1011 O O . ALA A 1 136 ? -24.801 1.793 24.073 1.00 74.06 136 ALA A O 1
ATOM 1012 N N . ASP A 1 137 ? -22.656 2.508 23.903 1.00 68.56 137 ASP A N 1
ATOM 1013 C CA . ASP A 1 137 ? -22.511 2.389 22.453 1.00 68.56 137 ASP A CA 1
ATOM 1014 C C . ASP A 1 137 ? -22.346 0.922 22.018 1.00 68.56 137 ASP A C 1
ATOM 1016 O O . ASP A 1 137 ? -23.081 0.436 21.163 1.00 68.56 137 ASP A O 1
ATOM 1020 N N . ILE A 1 138 ? -21.475 0.167 22.699 1.00 71.12 138 ILE A N 1
ATOM 1021 C CA . ILE A 1 138 ? -21.163 -1.232 22.354 1.00 71.12 138 ILE A CA 1
ATOM 1022 C C . ILE A 1 138 ? -22.157 -2.224 22.982 1.00 71.12 138 ILE A C 1
ATOM 1024 O O . ILE A 1 138 ? -22.600 -3.174 22.340 1.00 71.12 138 ILE A O 1
ATOM 1028 N N . GLY A 1 139 ? -22.504 -2.035 24.259 1.00 61.50 139 GLY A N 1
ATOM 1029 C CA . GLY A 1 139 ? -23.347 -2.955 25.040 1.00 61.50 139 GLY A CA 1
ATOM 1030 C C . GLY A 1 139 ? -24.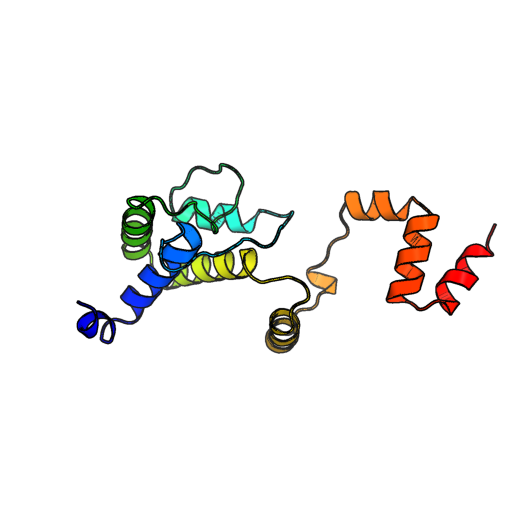819 -2.543 25.135 1.00 61.50 139 GLY A C 1
ATOM 1031 O O . GLY A 1 139 ? -25.634 -3.262 25.720 1.00 61.50 139 GLY A O 1
ATOM 1032 N N . GLY A 1 140 ? -25.177 -1.383 24.580 1.00 58.72 140 GLY A N 1
ATOM 1033 C CA . GLY A 1 140 ? -26.512 -0.803 24.666 1.00 58.72 140 GLY A CA 1
ATOM 1034 C C . GLY A 1 140 ? -26.822 -0.137 26.017 1.00 58.72 140 GLY A C 1
ATOM 1035 O O . GLY A 1 140 ? -26.308 -0.494 27.080 1.00 58.72 140 GLY A O 1
ATOM 1036 N N . LYS A 1 141 ? -27.761 0.823 25.998 1.00 61.12 141 LYS A N 1
ATOM 1037 C CA . LYS A 1 141 ? -28.127 1.693 27.145 1.00 61.12 141 LYS A CA 1
ATOM 1038 C C . LYS A 1 141 ? -28.449 0.951 28.455 1.00 61.12 141 LYS A C 1
ATOM 1040 O O . LYS A 1 141 ? -28.232 1.489 29.538 1.00 61.12 141 LYS A O 1
ATOM 1045 N N . ARG A 1 142 ? -28.960 -0.284 28.382 1.00 56.25 142 ARG A N 1
ATOM 1046 C CA . ARG A 1 142 ? -29.308 -1.101 29.562 1.00 56.25 142 ARG A CA 1
ATOM 1047 C C . ARG A 1 142 ? -28.088 -1.576 30.357 1.00 56.25 142 ARG A C 1
ATOM 1049 O O . ARG A 1 142 ? -28.182 -1.657 31.578 1.00 56.25 142 ARG A O 1
ATOM 1056 N N . VAL A 1 143 ? -26.973 -1.883 29.693 1.00 59.69 143 VAL A N 1
ATOM 1057 C CA . VAL A 1 143 ? -25.749 -2.377 30.348 1.00 59.69 143 VAL A CA 1
ATOM 1058 C C . VAL A 1 143 ? -24.993 -1.215 30.999 1.00 59.69 143 VAL A C 1
ATOM 1060 O O . VAL A 1 143 ? -24.562 -1.333 32.145 1.00 59.69 143 VAL A O 1
ATOM 1063 N N . ALA A 1 144 ? -24.960 -0.052 30.338 1.00 57.44 144 ALA A N 1
ATOM 1064 C CA . ALA A 1 144 ? -24.403 1.179 30.899 1.00 57.44 144 ALA A CA 1
ATOM 1065 C C . ALA A 1 144 ? -25.109 1.610 32.195 1.00 57.44 144 ALA A C 1
ATOM 1067 O O . ALA A 1 144 ? -24.450 1.833 33.208 1.00 57.44 144 ALA A O 1
ATOM 1068 N N . HIS A 1 145 ? -26.448 1.643 32.219 1.00 54.91 145 HIS A N 1
ATOM 1069 C CA . HIS A 1 145 ? -27.205 2.023 33.422 1.00 54.91 145 HIS A CA 1
ATOM 1070 C C . HIS A 1 145 ? -27.014 1.066 34.615 1.00 54.91 145 HIS A C 1
ATOM 1072 O O . HIS A 1 145 ? -27.047 1.509 35.765 1.00 54.91 145 HIS A O 1
ATOM 1078 N N . GLY A 1 146 ? -26.764 -0.224 34.366 1.00 58.47 146 GLY A N 1
ATOM 1079 C CA . GLY A 1 146 ? -26.438 -1.195 35.417 1.00 58.47 146 GLY A CA 1
ATOM 1080 C C . GLY A 1 146 ? -25.068 -0.966 36.069 1.00 58.47 146 GLY A C 1
ATOM 1081 O O . GLY A 1 146 ? -24.861 -1.363 37.213 1.00 58.47 146 GLY A O 1
ATOM 1082 N N . ASN A 1 147 ? -24.147 -0.291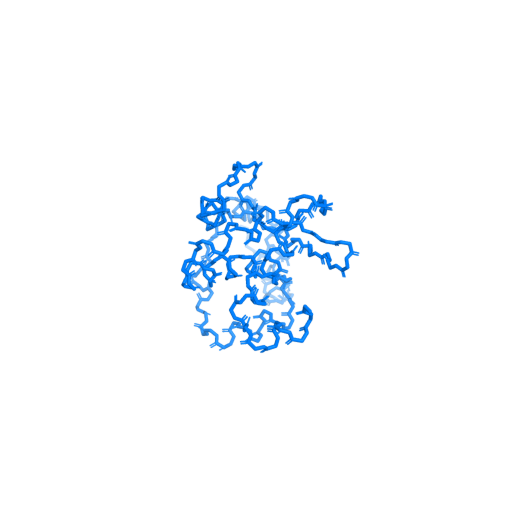 35.377 1.00 54.91 147 ASN A N 1
ATOM 1083 C CA . ASN A 1 147 ? -22.796 -0.020 35.869 1.00 54.91 147 ASN A CA 1
ATOM 1084 C C . ASN A 1 147 ? -22.710 1.270 36.713 1.00 54.91 147 ASN A C 1
ATOM 1086 O O . ASN A 1 147 ? -21.860 1.384 37.593 1.00 54.91 147 ASN A O 1
ATOM 1090 N N . VAL A 1 148 ? -23.644 2.215 36.526 1.00 57.09 148 VAL A N 1
ATOM 1091 C CA . VAL A 1 148 ? -23.741 3.458 37.329 1.00 57.09 148 VAL A CA 1
ATOM 1092 C C . VAL A 1 148 ? -24.155 3.182 38.788 1.00 57.09 148 VAL A C 1
ATOM 1094 O O . VAL A 1 148 ? -23.989 4.030 39.660 1.00 57.09 148 VAL A O 1
ATOM 1097 N N . SER A 1 149 ? -24.685 1.991 39.085 1.00 45.59 149 SER A N 1
ATOM 1098 C CA . SER A 1 149 ? -25.310 1.655 40.375 1.00 45.59 149 SER A CA 1
ATOM 1099 C C . SER A 1 149 ? -24.451 0.813 41.331 1.00 45.59 149 SER A C 1
ATOM 1101 O O . SER A 1 149 ? -24.941 0.415 42.389 1.00 45.59 149 SER A O 1
ATOM 1103 N N . ARG A 1 150 ? -23.159 0.596 41.050 1.00 41.03 150 ARG A N 1
ATOM 1104 C CA . ARG A 1 150 ? -22.218 0.049 42.047 1.00 41.03 150 ARG A CA 1
ATOM 1105 C C . ARG A 1 150 ? -21.303 1.150 42.586 1.00 41.03 150 ARG A C 1
ATOM 1107 O O . ARG A 1 150 ? -20.395 1.610 41.895 1.00 41.03 150 ARG A O 1
ATOM 1114 N N . ARG A 1 151 ? -21.613 1.583 43.812 1.00 39.41 151 ARG A N 1
ATOM 1115 C CA . ARG A 1 151 ? -20.733 2.373 44.683 1.00 39.41 151 ARG A CA 1
ATOM 1116 C C . ARG A 1 151 ? -19.535 1.548 45.127 1.00 39.41 151 ARG A C 1
ATOM 1118 O O . ARG A 1 151 ? -19.748 0.352 45.422 1.00 39.41 151 ARG A O 1
#

Sequence (151 aa):
MRAAMLDRPGVALRLMVAHPITGSGLWQVRREPQRTGNEAVAASLLLGQPEEDGAVAGGNGDAFATPRVFARLLTLSDDDVLRVLAIVMAETVEAGSAVIEALGNHLNVDMAACWQADNALFDLLRDKEIANLILADIGGKRVAHGNVSRR

Organism: NCBI:txid1297569

pLDDT: mean 74.82, std 12.51, range [39.41, 94.5]

Secondary structure (DSSP, 8-state):
-HHHHHT-HHHHHHHHHHHHHH--SS---PPP--S--HHHHHHHHHHT---SSS--S-----TTHHHHHHHHHHTS-HHHHHHHHHHHHHHHSPTTSHHHHHHHHHHT--HHHH----HHHHHHHHSHHHHHHHHHHHS-HHHHHHHTT--

Radius of gyration: 20.86 Å; chains: 1; bounding box: 45×30×70 Å

Foldseek 3Di:
DVVVCVVPVLLVLLLVLLCQQAPAPVDFFDFDPDDDQPLLVVLCVLQVHPCPPSHGGGHPHDVVSSVSSSVSSVVDDSVSSVSSVVRSCVGRDYPPDPVVVVVCVVVVDPCVVVDDDDPVNVVQCVPLVSVLVVCCVPVNPVRSVVVVPDD